Protein AF-A0A0F3RLB1-F1 (afdb_monomer)

Organism: NCBI:txid1441384

Sequence (65 aa):
MLIYRDEYYLSRSEPDPCTPEYTEWVTKQNKCYNTAEIIVAKHRNGPVGTVKLHYNRRKLLLQYN

Nearest PDB structures (foldseek):
  2qnu-assembly1_B  TM=4.564E-01  e=9.821E-01  Pseudomonas aeruginosa PAO1
  6iz8-assembly1_B  TM=4.849E-01  e=1.510E+00  Pseudomonas aeruginosa
  7tji-assembly1_E  TM=2.221E-01  e=5.481E+00  Saccharomyces cerevisiae

Mean predicted aligned error: 6.27 Å

Foldseek 3Di:
DDKDQPLVVLVVVQDDPVDPVNVVSVVVNVVRPQKIKDFQPDDPPDDGDIDIDGHDPPPPPPPDD

Radius of gyration: 16.07 Å; Cα contacts (8 Å, |Δi|>4): 70; chains: 1; bounding box: 48×20×44 Å

pLDDT: mean 87.15, std 15.15, range [39.06, 97.19]

Solvent-accessible surface area (backbone atoms only — not comparable to full-atom values): 4103 Å² total; per-residue (Å²): 115,46,82,47,44,63,40,67,57,52,67,72,67,67,60,61,82,92,41,78,65,29,61,57,48,52,56,51,44,67,72,30,56,50,40,36,36,42,36,32,84,73,47,87,97,55,83,63,51,74,47,80,44,80,51,82,83,77,71,81,75,84,70,77,129

Structure (mmCIF, N/CA/C/O backbone):
data_AF-A0A0F3RLB1-F1
#
_entry.id   AF-A0A0F3RLB1-F1
#
loop_
_atom_site.group_PDB
_atom_site.id
_atom_site.type_symbol
_atom_site.label_atom_id
_atom_site.label_alt_id
_atom_site.label_comp_id
_atom_site.label_asym_id
_atom_site.label_entity_id
_atom_site.label_seq_id
_atom_site.pdbx_PDB_ins_code
_atom_site.Cartn_x
_atom_site.Cartn_y
_atom_site.Cartn_z
_atom_site.occupancy
_atom_site.B_iso_or_equiv
_atom_site.auth_seq_id
_atom_site.auth_comp_id
_atom_site.auth_asym_id
_atom_site.auth_atom_id
_atom_site.pdbx_PDB_model_num
ATOM 1 N N . MET A 1 1 ? 6.569 -9.526 -11.384 1.00 89.12 1 MET A N 1
ATOM 2 C CA . MET A 1 1 ? 5.546 -8.469 -11.275 1.00 89.12 1 MET A CA 1
ATOM 3 C C . MET A 1 1 ? 4.772 -8.725 -9.998 1.00 89.12 1 MET A C 1
ATOM 5 O O . MET A 1 1 ? 4.358 -9.859 -9.797 1.00 89.12 1 MET A O 1
ATOM 9 N N . LEU A 1 2 ? 4.640 -7.722 -9.137 1.00 94.25 2 LEU A N 1
ATOM 10 C CA . LEU A 1 2 ? 3.930 -7.799 -7.860 1.00 94.25 2 LEU A CA 1
ATOM 11 C C . LEU A 1 2 ? 2.862 -6.703 -7.827 1.00 94.25 2 LEU A C 1
ATOM 13 O O . LEU A 1 2 ? 3.133 -5.591 -8.270 1.00 94.25 2 LEU A O 1
ATOM 17 N N . ILE A 1 3 ? 1.674 -7.012 -7.306 1.00 93.25 3 ILE A N 1
ATOM 18 C CA . ILE A 1 3 ? 0.618 -6.025 -7.059 1.00 93.25 3 ILE A CA 1
ATOM 19 C C . ILE A 1 3 ? 0.547 -5.806 -5.550 1.00 93.25 3 ILE A C 1
ATOM 21 O O . ILE A 1 3 ? 0.116 -6.693 -4.811 1.00 93.25 3 ILE A O 1
ATOM 25 N N . TYR A 1 4 ? 0.983 -4.638 -5.099 1.00 94.06 4 TYR A N 1
ATOM 26 C CA . TYR A 1 4 ? 0.897 -4.220 -3.708 1.00 94.06 4 TYR A CA 1
ATOM 27 C C . TYR A 1 4 ? -0.353 -3.360 -3.498 1.00 94.06 4 TYR A C 1
ATOM 29 O O . TYR A 1 4 ? -0.647 -2.462 -4.286 1.00 94.06 4 TYR A O 1
ATOM 37 N N . ARG A 1 5 ? -1.117 -3.663 -2.446 1.00 92.75 5 ARG A N 1
ATOM 38 C CA . ARG A 1 5 ? -2.341 -2.944 -2.070 1.00 92.75 5 ARG A CA 1
ATOM 39 C C . ARG A 1 5 ? -2.283 -2.653 -0.583 1.00 92.75 5 ARG A C 1
ATOM 41 O O . ARG A 1 5 ? -2.586 -3.534 0.216 1.00 92.75 5 ARG A O 1
ATOM 48 N N . ASP A 1 6 ? -1.898 -1.437 -0.231 1.00 91.69 6 ASP A N 1
ATOM 49 C CA . ASP A 1 6 ? -1.742 -1.035 1.169 1.00 91.69 6 ASP A CA 1
ATOM 50 C C . ASP A 1 6 ? -3.074 -1.149 1.935 1.00 91.69 6 ASP A C 1
ATOM 52 O O . ASP A 1 6 ? -3.126 -1.690 3.038 1.00 91.69 6 ASP A O 1
ATOM 56 N N . GLU A 1 7 ? -4.182 -0.799 1.266 1.00 90.56 7 GLU A N 1
ATOM 57 C CA . GLU A 1 7 ? -5.557 -0.934 1.771 1.00 90.56 7 GLU A CA 1
ATOM 58 C C . GLU A 1 7 ? -5.868 -2.349 2.288 1.00 90.56 7 GLU A C 1
ATOM 60 O O . GLU A 1 7 ? -6.507 -2.493 3.328 1.00 90.56 7 GLU A O 1
ATOM 65 N N . TYR A 1 8 ? -5.398 -3.393 1.590 1.00 88.75 8 TYR A N 1
ATOM 66 C CA . TYR A 1 8 ? -5.661 -4.796 1.936 1.00 88.75 8 TYR A CA 1
ATOM 67 C C . TYR A 1 8 ? -4.973 -5.223 3.236 1.00 88.75 8 TYR A C 1
ATOM 69 O O . TYR A 1 8 ? -5.518 -6.024 3.999 1.00 88.75 8 TYR A O 1
ATOM 77 N N . TYR A 1 9 ? -3.770 -4.706 3.485 1.00 89.94 9 TYR A N 1
ATOM 78 C CA . TYR A 1 9 ? -3.032 -4.996 4.710 1.00 89.94 9 TYR A CA 1
ATOM 79 C C . TYR A 1 9 ? -3.561 -4.149 5.863 1.00 89.94 9 TYR A C 1
ATOM 81 O O . TYR A 1 9 ? -3.855 -4.692 6.924 1.00 89.94 9 TYR A O 1
ATOM 89 N N . LEU A 1 10 ? -3.792 -2.853 5.629 1.00 91.12 10 LEU A N 1
ATOM 90 C CA . LEU A 1 10 ? -4.373 -1.956 6.626 1.00 91.12 10 LEU A CA 1
ATOM 91 C C . LEU A 1 10 ? -5.752 -2.435 7.083 1.00 91.12 10 LEU A C 1
ATOM 93 O O . LEU A 1 10 ? -6.028 -2.404 8.276 1.00 91.12 10 LEU A O 1
ATOM 97 N N . SER A 1 11 ? -6.597 -2.950 6.183 1.00 87.88 11 SER A N 1
ATOM 98 C CA . SER A 1 11 ? -7.934 -3.438 6.552 1.00 87.88 11 SER A CA 1
ATOM 99 C C . SER A 1 11 ? -7.910 -4.652 7.479 1.00 87.88 11 SER A C 1
ATOM 101 O O . SER A 1 11 ? -8.910 -4.957 8.110 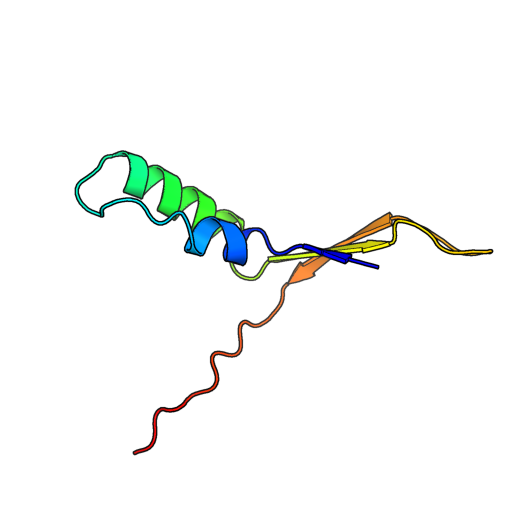1.00 87.88 11 SER A O 1
ATOM 103 N N . ARG A 1 12 ? -6.793 -5.384 7.533 1.00 89.38 12 ARG A N 1
ATOM 104 C CA . ARG A 1 12 ? -6.632 -6.556 8.406 1.00 89.38 12 ARG A CA 1
ATOM 105 C C . ARG A 1 12 ? -6.079 -6.212 9.781 1.00 89.38 12 ARG A C 1
ATOM 107 O O . ARG A 1 12 ? -6.168 -7.038 10.680 1.00 89.38 12 ARG A O 1
ATOM 114 N N . SER A 1 13 ? -5.524 -5.017 9.924 1.00 90.81 13 SER A N 1
ATOM 115 C CA . SER A 1 13 ? -4.993 -4.488 11.177 1.00 90.81 13 SER A CA 1
ATOM 116 C C . SER A 1 13 ? -5.956 -3.466 11.785 1.00 90.81 13 SER A C 1
ATOM 118 O O . SER A 1 13 ? -5.508 -2.462 12.333 1.00 90.81 13 SER A O 1
ATOM 120 N N . GLU A 1 14 ? -7.264 -3.672 11.608 1.00 92.12 14 GLU A N 1
ATOM 121 C CA . GLU A 1 14 ? -8.303 -2.807 12.169 1.00 92.12 14 GLU A CA 1
ATOM 122 C C . GLU A 1 14 ? -8.255 -2.872 13.708 1.00 92.12 14 GLU A C 1
ATOM 124 O O . GLU A 1 14 ? -8.395 -3.964 14.269 1.00 92.12 14 GLU A O 1
ATOM 129 N N . PRO A 1 15 ? -7.985 -1.744 14.393 1.00 92.00 15 PRO A N 1
ATOM 130 C CA . PRO A 1 15 ? -7.971 -1.685 15.850 1.00 92.00 15 PRO A CA 1
ATOM 131 C C . PRO A 1 15 ? -9.399 -1.601 16.407 1.00 92.00 15 PRO A C 1
ATOM 133 O O . PRO A 1 15 ? -10.358 -1.374 15.669 1.00 92.00 15 PRO A O 1
ATOM 136 N N . ASP A 1 16 ? -9.539 -1.758 17.723 1.00 91.19 16 ASP A N 1
ATOM 137 C CA . ASP A 1 16 ? -10.834 -1.605 18.385 1.00 91.19 16 ASP A CA 1
ATOM 138 C C . ASP A 1 16 ? -11.367 -0.163 18.195 1.00 91.19 16 ASP A C 1
ATOM 140 O O . ASP A 1 16 ? -10.631 0.799 18.430 1.00 91.19 16 ASP A O 1
ATOM 144 N N . PRO A 1 17 ? -12.635 0.020 17.777 1.00 90.25 17 PRO A N 1
ATOM 145 C CA . PRO A 1 17 ? -13.215 1.340 17.521 1.00 90.25 17 PRO A CA 1
ATOM 146 C C . PRO A 1 17 ? -13.200 2.307 18.711 1.00 90.25 17 PRO A C 1
ATOM 148 O O . PRO A 1 17 ? -13.323 3.515 18.519 1.00 90.25 17 PRO A O 1
ATOM 151 N N . CYS A 1 18 ? -13.093 1.796 19.939 1.00 91.50 18 CYS A N 1
ATOM 152 C CA . CYS A 1 18 ? -13.080 2.592 21.163 1.00 91.50 18 CYS A CA 1
ATOM 153 C C . CYS A 1 18 ? -11.687 3.156 21.494 1.00 91.50 18 CYS A C 1
ATOM 155 O O . CYS A 1 18 ? -11.533 3.901 22.465 1.00 91.50 18 CYS A O 1
ATOM 157 N N . THR A 1 19 ? -10.656 2.813 20.716 1.00 93.69 19 THR A N 1
ATOM 158 C CA . THR A 1 19 ? -9.282 3.223 21.001 1.00 93.69 19 THR A CA 1
ATOM 159 C C . THR A 1 19 ? -8.853 4.411 20.129 1.00 93.69 19 THR A C 1
ATOM 161 O O . THR A 1 19 ? -9.311 4.566 18.992 1.00 93.69 19 THR A O 1
ATOM 164 N N . PRO A 1 20 ? -7.978 5.302 20.631 1.00 91.44 20 PRO A N 1
ATOM 165 C CA . PRO A 1 20 ? -7.513 6.462 19.866 1.00 91.44 20 PRO A CA 1
ATOM 166 C C . PRO A 1 20 ? -6.800 6.079 18.555 1.00 91.44 20 PRO A C 1
ATOM 168 O O . PRO A 1 20 ? -6.866 6.826 17.575 1.00 91.44 20 PRO A O 1
ATOM 171 N N . GLU A 1 21 ? -6.193 4.892 18.492 1.00 92.19 21 GLU A N 1
ATOM 172 C CA . GLU A 1 21 ? -5.526 4.338 17.309 1.00 92.19 21 GLU A CA 1
ATOM 173 C C . GLU A 1 21 ? -6.489 4.133 16.130 1.00 92.19 21 GLU 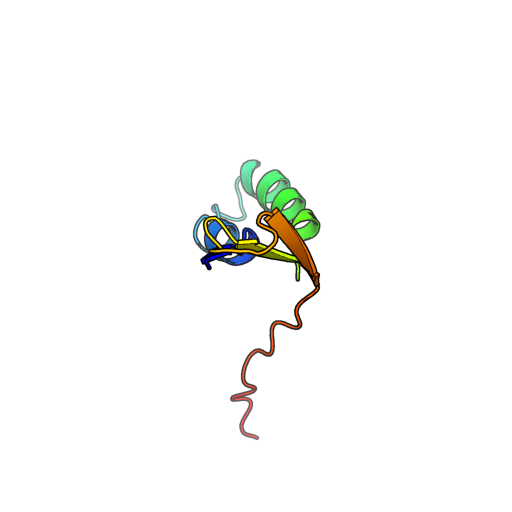A C 1
ATOM 175 O O . GLU A 1 21 ? -6.062 4.191 14.973 1.00 92.19 21 GLU A O 1
ATOM 180 N N . TYR A 1 22 ? -7.791 3.959 16.390 1.00 93.50 22 TYR A N 1
ATOM 181 C CA . TYR A 1 22 ? -8.804 3.854 15.341 1.00 93.50 22 TYR A CA 1
ATOM 182 C C . TYR A 1 22 ? -8.850 5.107 14.461 1.00 93.50 22 TYR A C 1
ATOM 184 O O . TYR A 1 22 ? -8.923 5.008 13.236 1.00 93.50 22 TYR A O 1
ATOM 192 N N . THR A 1 23 ? -8.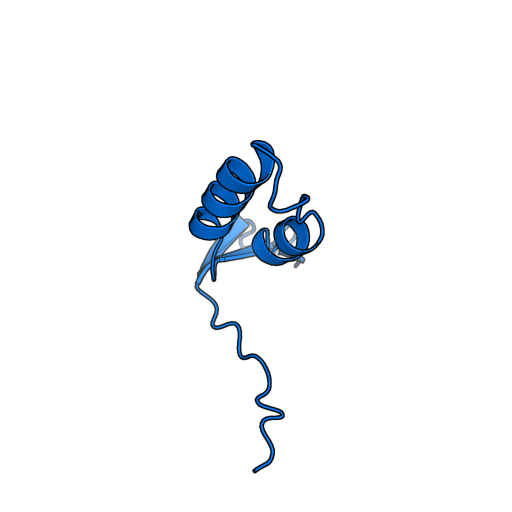703 6.298 15.047 1.00 93.31 23 THR A N 1
ATOM 193 C CA . THR A 1 23 ? -8.712 7.560 14.285 1.00 93.31 23 THR A CA 1
ATOM 194 C C . THR A 1 23 ? -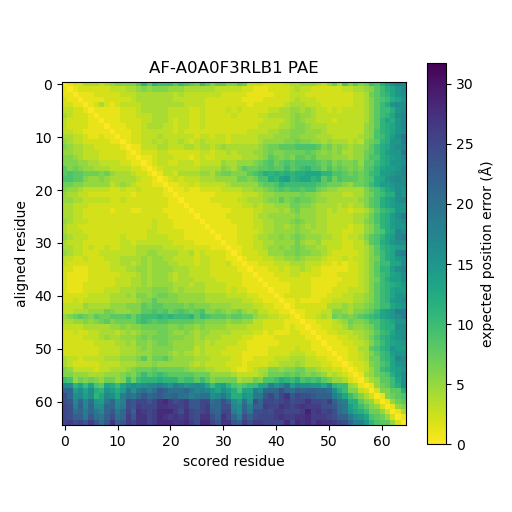7.517 7.651 13.331 1.00 93.31 23 THR A C 1
ATOM 196 O O . THR A 1 23 ? -7.649 8.056 12.167 1.00 93.31 23 THR A O 1
ATOM 199 N N . GLU A 1 24 ? -6.337 7.231 13.792 1.00 93.31 24 GLU A N 1
ATOM 200 C CA . GLU A 1 24 ? -5.141 7.169 12.950 1.00 93.31 24 GLU A CA 1
ATOM 201 C C . GLU A 1 24 ? -5.281 6.126 11.843 1.00 93.31 24 GLU A C 1
ATOM 203 O O . GLU A 1 24 ? -4.884 6.369 10.699 1.00 93.31 24 GLU A O 1
ATOM 208 N N . TRP A 1 25 ? -5.860 4.9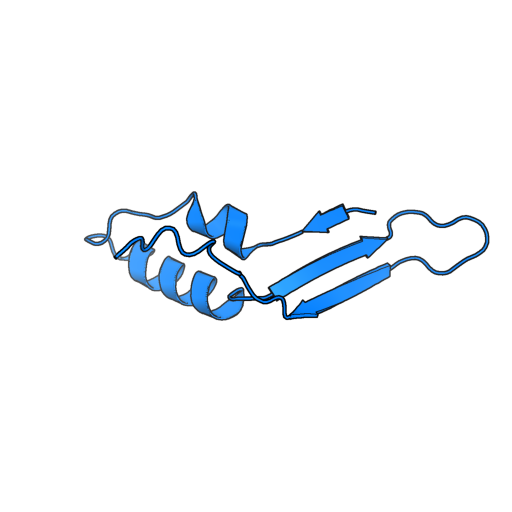72 12.170 1.00 94.38 25 TRP A N 1
ATOM 209 C CA . TRP A 1 25 ? -6.120 3.903 11.219 1.00 94.38 25 TRP A CA 1
ATOM 210 C C . TRP A 1 25 ? -7.088 4.345 10.117 1.00 94.38 25 TRP A C 1
ATOM 212 O O . TRP A 1 25 ? -6.767 4.178 8.941 1.00 94.38 25 TRP A O 1
ATOM 222 N N . VAL A 1 26 ? -8.199 5.008 10.461 1.00 92.88 26 VAL A N 1
ATOM 223 C CA . VAL A 1 26 ? -9.146 5.580 9.485 1.00 92.88 26 VAL A CA 1
ATOM 224 C C . VAL A 1 26 ? -8.438 6.577 8.569 1.00 92.88 26 VAL A C 1
ATOM 226 O O . VAL A 1 26 ? -8.607 6.554 7.349 1.00 92.88 26 VAL A O 1
ATOM 229 N N . THR A 1 27 ? -7.588 7.432 9.138 1.00 93.94 27 THR A N 1
ATOM 230 C CA . THR A 1 27 ? -6.814 8.409 8.363 1.00 93.94 27 THR A CA 1
ATOM 231 C C . THR A 1 27 ? -5.862 7.724 7.378 1.00 93.94 27 THR A C 1
ATOM 233 O O . THR A 1 27 ? -5.743 8.160 6.231 1.00 93.94 27 THR A O 1
ATOM 236 N N . LYS A 1 28 ? -5.192 6.640 7.793 1.00 92.81 28 LYS A N 1
ATOM 237 C CA . LYS A 1 28 ? -4.324 5.832 6.920 1.00 92.81 28 LYS A CA 1
ATOM 238 C C . LYS A 1 28 ? -5.134 5.124 5.833 1.00 92.81 28 LYS A C 1
ATOM 240 O O . LYS A 1 28 ? -4.750 5.199 4.669 1.00 92.81 28 LYS A O 1
ATOM 245 N N . GLN A 1 29 ? -6.279 4.541 6.186 1.00 91.75 29 GLN A N 1
ATOM 246 C CA . GLN A 1 29 ? -7.198 3.910 5.237 1.00 91.75 29 GLN A CA 1
ATOM 247 C C . GLN A 1 29 ? -7.648 4.873 4.140 1.00 91.75 29 GLN A C 1
ATOM 249 O O . GLN A 1 29 ? -7.533 4.567 2.955 1.00 91.75 29 GLN A O 1
ATOM 254 N N . ASN A 1 30 ? -8.068 6.080 4.517 1.00 91.00 30 ASN A N 1
ATOM 255 C CA . ASN A 1 30 ? -8.500 7.096 3.560 1.00 91.00 30 ASN A CA 1
ATOM 256 C C . AS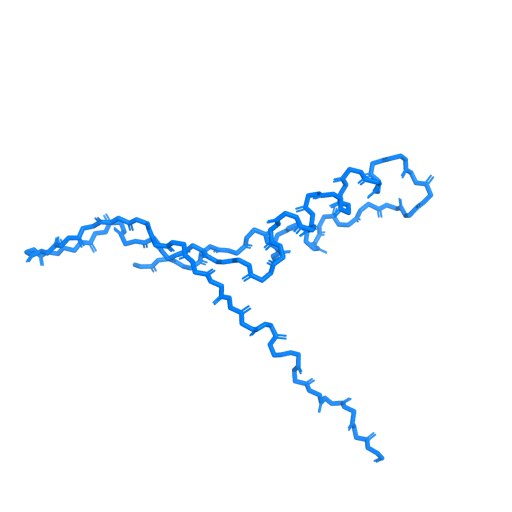N A 1 30 ? -7.387 7.503 2.581 1.00 91.00 30 ASN A C 1
ATOM 258 O O . ASN A 1 30 ? -7.672 7.803 1.425 1.00 91.00 30 ASN A O 1
ATOM 262 N N . LYS A 1 31 ? 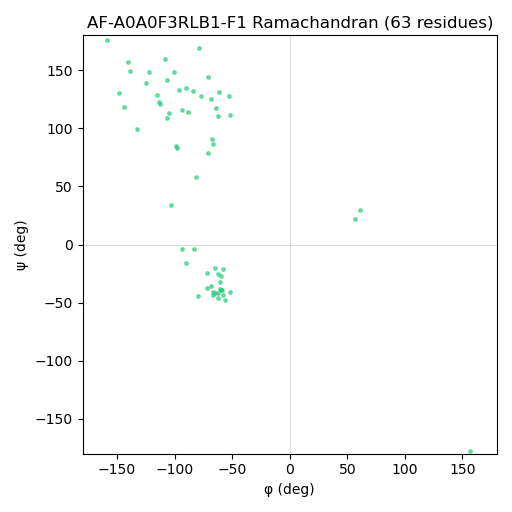-6.118 7.484 3.011 1.00 91.25 31 LYS A N 1
ATOM 263 C CA . LYS A 1 31 ? -4.973 7.793 2.139 1.00 91.25 31 LYS A CA 1
ATOM 264 C C . LYS A 1 31 ? -4.685 6.693 1.117 1.00 91.25 31 LYS A C 1
ATOM 266 O O . LYS A 1 31 ? -4.293 7.010 -0.001 1.00 91.25 31 LYS A O 1
ATOM 271 N N . CYS A 1 32 ? -4.843 5.424 1.490 1.00 91.12 32 CYS A N 1
ATOM 272 C CA . CYS A 1 32 ? -4.574 4.293 0.598 1.00 91.12 32 CYS A CA 1
ATOM 273 C C . CYS A 1 32 ? -5.809 3.783 -0.159 1.00 91.12 32 CYS A C 1
ATOM 275 O O . CYS A 1 32 ? -5.689 2.874 -0.987 1.00 91.12 32 CYS A O 1
ATOM 277 N N . TYR A 1 33 ? -6.985 4.343 0.117 1.00 89.62 33 TYR A N 1
ATOM 278 C CA . TYR A 1 33 ? -8.249 3.900 -0.455 1.00 89.62 33 TYR A CA 1
ATOM 279 C C . TYR A 1 33 ? -8.200 3.832 -1.986 1.00 89.62 33 TYR A C 1
ATOM 281 O O . TYR A 1 33 ? -7.835 4.804 -2.652 1.00 89.62 33 TYR A O 1
ATOM 289 N N . ASN A 1 34 ? -8.585 2.683 -2.556 1.00 91.50 34 ASN A N 1
ATOM 290 C CA . ASN A 1 34 ? -8.612 2.452 -4.003 1.00 91.50 34 ASN A CA 1
ATOM 291 C C . ASN A 1 34 ? -7.263 2.671 -4.709 1.00 91.50 34 ASN A C 1
ATOM 293 O O . ASN A 1 34 ? -7.237 2.893 -5.920 1.00 91.50 34 ASN A O 1
ATOM 297 N N . THR A 1 35 ? -6.136 2.601 -3.998 1.00 93.00 35 THR A N 1
ATOM 298 C CA . THR A 1 35 ? -4.800 2.712 -4.601 1.00 93.00 35 THR A CA 1
ATOM 299 C C . THR A 1 35 ? -4.088 1.365 -4.641 1.00 93.00 35 THR A C 1
ATOM 301 O O . THR A 1 35 ? -4.192 0.545 -3.726 1.00 93.00 35 THR A O 1
ATOM 304 N N . ALA A 1 36 ? -3.367 1.118 -5.730 1.00 94.50 36 ALA A N 1
ATOM 305 C CA . ALA A 1 36 ? -2.522 -0.054 -5.891 1.00 94.50 36 ALA A CA 1
ATOM 306 C C . ALA A 1 36 ? -1.198 0.331 -6.552 1.00 94.50 36 ALA A C 1
ATOM 308 O O . ALA A 1 36 ? -1.134 1.241 -7.381 1.00 94.50 36 ALA A O 1
ATOM 309 N N . GLU A 1 37 ? -0.148 -0.404 -6.207 1.00 95.56 37 GLU A N 1
ATOM 310 C CA . GLU A 1 37 ? 1.170 -0.282 -6.813 1.00 95.56 37 GLU A CA 1
ATOM 311 C C . GLU A 1 37 ? 1.496 -1.554 -7.589 1.00 95.56 37 GLU A C 1
ATOM 313 O O . GLU A 1 37 ? 1.511 -2.657 -7.038 1.00 95.56 37 GLU A O 1
ATOM 318 N N . ILE A 1 38 ? 1.775 -1.409 -8.882 1.00 95.75 38 ILE A N 1
ATOM 319 C CA . ILE A 1 38 ? 2.336 -2.485 -9.696 1.00 95.75 38 ILE A CA 1
ATOM 320 C C . ILE A 1 38 ? 3.847 -2.326 -9.693 1.00 95.75 38 ILE A C 1
ATOM 322 O O . ILE A 1 38 ? 4.373 -1.356 -10.232 1.00 95.75 38 ILE A O 1
ATOM 326 N N . ILE A 1 39 ? 4.542 -3.304 -9.124 1.00 97.06 39 ILE A N 1
ATOM 327 C CA . ILE A 1 39 ? 5.998 -3.323 -9.019 1.00 97.06 39 ILE A CA 1
ATOM 328 C C . ILE A 1 39 ? 6.556 -4.311 -10.045 1.00 97.06 39 ILE A C 1
ATOM 330 O O . ILE A 1 39 ? 6.382 -5.537 -9.959 1.00 97.06 39 ILE A O 1
ATOM 334 N N . VAL A 1 40 ? 7.267 -3.775 -11.032 1.00 96.62 40 VAL A N 1
ATOM 335 C CA . VAL A 1 40 ? 8.010 -4.529 -12.043 1.00 96.62 40 VAL A CA 1
ATOM 336 C C . VAL A 1 40 ? 9.474 -4.579 -11.617 1.00 96.62 40 VAL A C 1
ATOM 338 O O . VAL A 1 40 ? 10.287 -3.771 -12.045 1.00 96.62 40 VAL A O 1
ATOM 3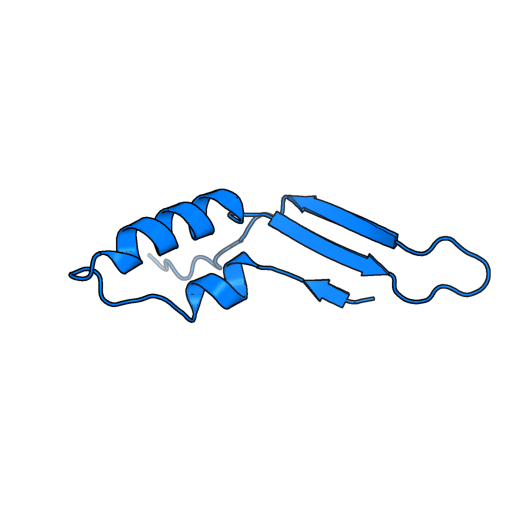41 N N . ALA A 1 41 ? 9.809 -5.545 -10.758 1.00 96.94 41 ALA A N 1
ATOM 342 C CA . ALA A 1 41 ? 11.166 -5.691 -10.217 1.00 96.94 41 ALA A CA 1
ATOM 343 C C . ALA A 1 41 ? 12.199 -6.212 -11.237 1.00 96.94 41 ALA A C 1
ATOM 345 O O . ALA A 1 41 ? 13.395 -5.993 -11.076 1.00 96.94 41 ALA A O 1
ATOM 346 N N . LYS A 1 42 ? 11.762 -6.933 -12.278 1.00 96.44 42 LYS A N 1
ATOM 347 C CA . LYS A 1 42 ? 12.651 -7.484 -13.308 1.00 96.44 42 LYS A CA 1
ATOM 348 C C . LYS A 1 42 ? 11.946 -7.550 -14.652 1.00 96.44 42 LYS A C 1
ATOM 350 O O . LYS A 1 42 ? 10.859 -8.116 -14.748 1.00 96.44 42 LYS A O 1
ATOM 355 N N . HIS A 1 43 ? 12.620 -7.039 -15.675 1.00 95.50 43 HIS A N 1
ATOM 356 C CA . HIS A 1 43 ? 12.207 -7.095 -17.070 1.00 95.50 43 HIS A CA 1
ATOM 357 C C . HIS A 1 43 ? 13.470 -7.259 -17.927 1.00 95.50 43 HIS A C 1
ATOM 359 O O . HIS A 1 43 ? 14.379 -6.438 -17.844 1.00 95.50 43 HIS A O 1
ATOM 365 N N . ARG A 1 44 ? 13.598 -8.357 -18.689 1.00 95.88 44 ARG A N 1
ATOM 366 C CA . ARG A 1 44 ? 14.731 -8.506 -19.619 1.00 95.88 44 ARG A CA 1
ATOM 367 C C . ARG A 1 44 ? 14.451 -7.649 -20.847 1.00 95.88 44 ARG A C 1
ATOM 369 O O . ARG A 1 44 ? 13.390 -7.795 -21.440 1.00 95.88 44 ARG A O 1
ATOM 376 N N . ASN A 1 45 ? 15.406 -6.795 -21.204 1.00 94.00 45 ASN A N 1
ATOM 377 C CA . ASN A 1 45 ? 15.348 -5.919 -22.377 1.00 94.00 45 ASN A CA 1
ATOM 378 C C . ASN A 1 45 ? 14.184 -4.912 -22.345 1.00 94.00 45 ASN A C 1
ATOM 380 O O . ASN A 1 45 ? 13.683 -4.511 -23.390 1.00 94.00 45 ASN A O 1
ATOM 384 N N . GLY A 1 46 ? 13.757 -4.488 -21.155 1.00 95.62 46 GLY A N 1
ATOM 385 C CA . GLY A 1 46 ? 12.703 -3.493 -21.024 1.00 95.62 46 GLY A CA 1
ATOM 386 C C . GLY A 1 46 ? 12.711 -2.786 -19.671 1.00 95.62 46 GLY A C 1
ATOM 387 O O . GLY A 1 46 ? 13.519 -3.117 -18.799 1.00 95.62 46 GLY A O 1
ATOM 388 N N . PRO A 1 47 ? 11.829 -1.790 -19.491 1.00 95.50 47 PRO A N 1
ATOM 389 C CA . PRO A 1 47 ? 11.819 -0.957 -18.299 1.00 95.50 47 PRO A CA 1
ATOM 390 C C . PRO A 1 47 ? 11.330 -1.727 -17.069 1.00 95.50 47 PRO A C 1
ATOM 392 O O . PRO A 1 47 ? 10.419 -2.557 -17.145 1.00 95.50 47 PRO A O 1
ATOM 395 N N . VAL A 1 48 ? 11.939 -1.406 -15.932 1.00 96.88 48 VAL A N 1
ATOM 396 C CA . VAL A 1 48 ? 11.510 -1.776 -14.579 1.00 96.88 48 VAL A CA 1
ATOM 397 C C . VAL A 1 48 ? 10.966 -0.535 -13.877 1.00 96.88 48 VAL A C 1
ATOM 399 O O . VAL A 1 48 ? 11.274 0.587 -14.274 1.00 96.88 48 VAL A O 1
ATOM 402 N N . GLY A 1 49 ? 10.171 -0.722 -12.828 1.00 96.38 49 GLY A N 1
ATOM 403 C CA . GLY A 1 49 ? 9.659 0.399 -12.044 1.00 96.38 49 GLY A CA 1
ATOM 404 C C . GLY A 1 49 ? 8.387 0.076 -11.281 1.00 96.38 49 GLY A C 1
ATOM 405 O O . GLY A 1 49 ? 7.884 -1.050 -11.317 1.00 96.38 49 GLY A O 1
ATOM 406 N N . THR A 1 50 ? 7.873 1.096 -10.603 1.00 97.19 50 THR A N 1
ATOM 407 C CA . THR A 1 50 ? 6.617 1.031 -9.859 1.00 97.19 50 THR A CA 1
ATOM 408 C C . THR A 1 50 ? 5.606 1.969 -10.494 1.00 97.19 50 THR A C 1
ATOM 410 O O . THR A 1 50 ? 5.893 3.145 -10.706 1.00 97.19 50 THR A O 1
ATOM 413 N N . VAL A 1 51 ? 4.414 1.454 -10.778 1.00 95.50 51 VAL A N 1
ATOM 414 C CA . VAL A 1 51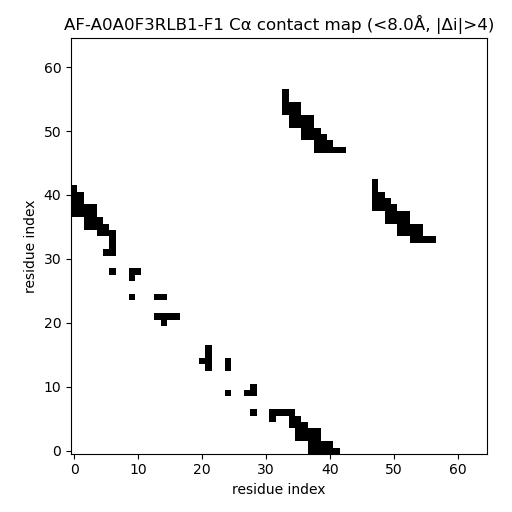 ? 3.297 2.231 -11.318 1.00 95.50 51 VAL A CA 1
ATOM 415 C C . VAL A 1 51 ? 2.204 2.306 -10.263 1.00 95.50 51 VAL A C 1
ATOM 417 O O . VAL A 1 51 ? 1.687 1.276 -9.832 1.00 95.50 51 VAL A O 1
ATOM 420 N N . LYS A 1 52 ? 1.853 3.530 -9.860 1.00 94.62 52 LYS A N 1
ATOM 421 C CA . LYS A 1 52 ? 0.692 3.808 -9.009 1.00 94.62 52 LYS A CA 1
ATOM 422 C C . LYS A 1 52 ? -0.549 3.900 -9.877 1.00 94.62 52 LYS A C 1
ATOM 424 O O . LYS A 1 52 ? -0.544 4.601 -10.886 1.00 94.62 52 LYS A O 1
ATOM 429 N N . LEU A 1 53 ? -1.608 3.217 -9.474 1.00 94.00 53 LEU A N 1
ATOM 430 C CA . LEU A 1 53 ? -2.894 3.287 -10.151 1.00 94.00 53 LEU A CA 1
ATOM 431 C C . LEU A 1 53 ? -4.038 3.299 -9.150 1.00 94.00 53 LEU A C 1
ATOM 433 O O . LEU A 1 53 ? -3.919 2.805 -8.026 1.00 94.00 53 LEU A O 1
ATOM 437 N N . HIS A 1 54 ? -5.165 3.832 -9.605 1.00 92.81 54 HIS A N 1
ATOM 438 C CA . HIS A 1 54 ? -6.429 3.690 -8.910 1.00 92.81 54 HIS A CA 1
ATOM 439 C C . HIS A 1 54 ? -7.152 2.442 -9.405 1.00 92.81 54 HIS A C 1
ATOM 441 O O . HIS A 1 54 ? -7.218 2.194 -10.610 1.00 92.81 54 HIS A O 1
ATOM 447 N N . TYR A 1 55 ? -7.695 1.652 -8.484 1.00 87.75 55 TYR A N 1
ATOM 448 C CA . TYR A 1 55 ? -8.471 0.462 -8.808 1.00 87.75 55 TYR A CA 1
ATOM 449 C C . TYR A 1 55 ? -9.869 0.562 -8.205 1.00 87.75 55 TYR A C 1
ATOM 451 O O . TYR A 1 55 ? -10.072 1.153 -7.150 1.00 87.75 55 TYR A O 1
ATOM 459 N N . ASN A 1 56 ? -10.851 -0.031 -8.880 1.00 84.31 56 ASN A N 1
ATOM 460 C CA . ASN A 1 56 ? -12.186 -0.166 -8.318 1.00 84.31 56 ASN A CA 1
ATOM 461 C C . ASN A 1 56 ? -12.246 -1.465 -7.513 1.00 84.31 56 ASN A C 1
ATOM 463 O O . ASN A 1 56 ? -12.157 -2.561 -8.080 1.00 84.31 56 ASN A O 1
ATOM 467 N N . ARG A 1 57 ? -12.418 -1.349 -6.193 1.00 73.62 57 ARG A N 1
ATOM 468 C CA . ARG A 1 57 ? -12.713 -2.490 -5.329 1.00 73.62 57 ARG A CA 1
ATOM 469 C C . ARG A 1 57 ? -14.141 -2.969 -5.588 1.00 73.62 57 ARG A C 1
ATOM 471 O O . ARG A 1 57 ? -15.055 -2.699 -4.810 1.00 73.62 57 ARG A O 1
ATOM 478 N N . ARG A 1 58 ? -14.346 -3.713 -6.677 1.00 70.00 58 ARG A N 1
ATOM 479 C CA . ARG A 1 58 ? -15.632 -4.348 -6.971 1.00 70.00 58 ARG A CA 1
ATOM 480 C C . ARG A 1 58 ? -15.880 -5.443 -5.926 1.00 70.00 58 ARG A C 1
ATOM 482 O O . ARG A 1 58 ? -15.449 -6.582 -6.082 1.00 70.00 58 ARG A O 1
ATOM 489 N N . LYS A 1 59 ? -16.546 -5.078 -4.827 1.00 58.00 59 LYS A N 1
ATOM 490 C CA . LYS A 1 59 ? -17.169 -6.018 -3.890 1.00 58.00 59 LYS A CA 1
ATOM 491 C C . LYS A 1 59 ? -18.227 -6.739 -4.724 1.00 58.00 59 LYS A C 1
ATOM 493 O O . LYS A 1 59 ? -19.152 -6.085 -5.197 1.00 58.00 59 LYS A O 1
ATOM 498 N N . LEU A 1 60 ? -18.041 -8.029 -5.017 1.00 50.09 60 LEU A N 1
ATOM 499 C CA . LEU A 1 60 ? -19.093 -8.831 -5.641 1.00 50.09 60 LEU A CA 1
ATOM 500 C C . LEU A 1 60 ? -20.343 -8.648 -4.780 1.00 50.09 60 LEU A C 1
ATOM 502 O O . LEU A 1 60 ? -20.360 -9.036 -3.612 1.00 50.09 60 LEU A O 1
ATOM 506 N N . LEU A 1 61 ? -21.336 -7.963 -5.342 1.00 47.56 61 LEU A N 1
ATOM 507 C CA . LEU A 1 61 ? -22.654 -7.814 -4.759 1.00 47.56 61 LEU A CA 1
ATOM 508 C C . LEU A 1 61 ? -23.299 -9.199 -4.772 1.00 47.56 61 LEU A C 1
ATOM 510 O O . LEU A 1 61 ? -24.018 -9.554 -5.695 1.00 47.56 61 LEU A O 1
ATOM 514 N N . LEU A 1 62 ? -23.043 -9.978 -3.726 1.00 46.97 62 LEU A N 1
ATOM 515 C CA . LEU A 1 62 ? -24.032 -10.911 -3.201 1.00 46.97 62 LEU A CA 1
ATOM 516 C C . LEU A 1 62 ? -24.980 -10.112 -2.294 1.00 46.97 62 LEU A C 1
ATOM 518 O O . LEU A 1 62 ? -25.084 -10.357 -1.099 1.00 46.97 62 LEU A O 1
ATOM 522 N N . GLN A 1 63 ? -25.621 -9.097 -2.870 1.00 39.06 63 GLN A N 1
ATOM 523 C CA . GLN A 1 63 ? -26.947 -8.676 -2.444 1.00 39.06 63 GLN A CA 1
ATOM 524 C C . GLN A 1 63 ? -27.891 -9.354 -3.431 1.00 39.06 63 GLN A C 1
ATOM 526 O O . GLN A 1 63 ? -28.224 -8.802 -4.476 1.00 39.06 63 GLN A O 1
ATOM 531 N N . TYR A 1 64 ? -28.204 -10.616 -3.140 1.00 39.47 64 TYR A N 1
ATOM 532 C CA . TYR A 1 64 ? -29.409 -11.225 -3.677 1.00 39.47 64 TYR A CA 1
ATOM 533 C C . TYR A 1 64 ? -30.590 -10.519 -3.009 1.00 39.47 64 TYR A C 1
ATOM 535 O O . TYR A 1 64 ? -30.621 -10.405 -1.781 1.00 39.47 64 TYR A O 1
ATOM 543 N N . ASN A 1 65 ? -31.480 -9.991 -3.848 1.00 39.97 65 ASN A N 1
ATOM 544 C CA . ASN A 1 65 ? -32.861 -9.699 -3.478 1.00 39.97 65 ASN A CA 1
ATOM 545 C C . ASN A 1 65 ? -33.565 -10.976 -3.018 1.00 39.97 65 ASN A C 1
ATOM 547 O O . ASN A 1 65 ? -33.242 -12.045 -3.589 1.00 39.97 65 ASN A O 1
#

InterPro domains:
  IPR007694 DNA helicase, DnaB-like, C-terminal [PF03796] (1-58)
  IPR027417 P-loop containing nucleoside triphosphate hydrolase [G3DSA:3.40.50.300] (1-63)

Secondary structure (DSSP, 8-state):
-EEE-HHHHHTTSPPPTTSHHHHHHHHHHHHHTTEEEEEE---TTS--EEEEEE-----------